Protein AF-A0A919J8F4-F1 (afdb_monomer_lite)

Sequence (110 aa):
MAINRVAQDLMGTQSFVDAEAVTRKRCVRTELDHERRKAETLAQKPYQTPTDDEIRTRITAHQTRARERGATLVSLRRLGEVVGLRTYEPAIIRTAIGNRGIHSVPLCRL

Foldseek 3Di:
DPDDVLVVLCVPDDDPVSNQVSCCVPVVDDVVVVVVVVVVVPVVDDDDDADLVLLLVQLVVVVVVCVVVVDFKDFLVVSCVSSPPPDSDSVSSCVNQPPQDDPVHRMGTD

Structure (mmCIF, N/CA/C/O backbone):
data_AF-A0A919J8F4-F1
#
_entry.id   AF-A0A919J8F4-F1
#
loop_
_atom_site.group_PDB
_atom_site.id
_atom_site.type_symbol
_atom_site.label_atom_id
_atom_site.label_alt_id
_atom_site.label_comp_id
_atom_site.label_asym_id
_atom_site.label_entity_id
_atom_site.label_seq_id
_atom_site.pdbx_PDB_ins_code
_atom_site.Cartn_x
_atom_site.Cartn_y
_atom_site.Cartn_z
_atom_site.occupancy
_atom_site.B_iso_or_equiv
_atom_site.auth_seq_id
_atom_site.auth_comp_id
_atom_site.auth_asym_id
_atom_site.auth_atom_id
_atom_site.pdbx_PDB_model_num
ATOM 1 N N . MET A 1 1 ? -18.550 -17.136 19.000 1.00 46.09 1 MET A N 1
ATOM 2 C CA . MET A 1 1 ? -17.827 -16.220 18.089 1.00 46.09 1 MET A CA 1
ATOM 3 C C . MET A 1 1 ? -17.052 -15.226 18.935 1.00 46.09 1 MET A C 1
ATOM 5 O O . MET A 1 1 ? -17.660 -14.598 19.791 1.00 46.09 1 MET A O 1
ATOM 9 N N . ALA A 1 2 ? -15.732 -15.122 18.772 1.00 60.38 2 ALA A N 1
ATOM 10 C CA . ALA A 1 2 ? -14.962 -14.096 19.471 1.00 60.38 2 ALA A CA 1
ATOM 11 C C . ALA A 1 2 ? -15.325 -12.730 18.872 1.00 60.38 2 ALA A C 1
ATOM 13 O O . ALA A 1 2 ? -15.030 -12.460 17.711 1.00 60.38 2 ALA A O 1
ATOM 14 N N . ILE A 1 3 ? -16.044 -11.910 19.635 1.00 68.25 3 ILE A N 1
ATOM 15 C CA . ILE A 1 3 ? -16.503 -10.602 19.169 1.00 68.25 3 ILE A CA 1
ATOM 16 C C . ILE A 1 3 ? -15.298 -9.659 19.070 1.00 68.25 3 ILE A C 1
ATOM 18 O O . ILE A 1 3 ? -14.456 -9.612 19.970 1.00 68.25 3 ILE A O 1
ATOM 22 N N . ASN A 1 4 ? -15.207 -8.911 17.968 1.00 86.25 4 ASN A N 1
ATOM 23 C CA . ASN A 1 4 ? -14.158 -7.921 17.751 1.00 86.25 4 ASN A CA 1
ATOM 24 C C . ASN A 1 4 ? -14.310 -6.769 18.763 1.00 86.25 4 ASN A C 1
ATOM 26 O O . ASN A 1 4 ? -15.123 -5.866 18.580 1.00 86.25 4 ASN A O 1
ATOM 30 N N . ARG A 1 5 ? -13.515 -6.811 19.838 1.00 86.50 5 ARG A N 1
ATOM 31 C CA . ARG A 1 5 ? -13.564 -5.831 20.936 1.00 86.50 5 ARG A CA 1
ATOM 32 C C . ARG A 1 5 ? -13.263 -4.401 20.489 1.00 86.50 5 ARG A C 1
ATOM 34 O O . ARG A 1 5 ? -13.829 -3.472 21.045 1.00 86.50 5 ARG A O 1
ATOM 41 N N . VAL A 1 6 ? -12.411 -4.223 19.478 1.00 89.12 6 VAL A N 1
ATOM 42 C CA . VAL A 1 6 ? -12.127 -2.891 18.919 1.00 89.12 6 VAL A CA 1
ATOM 43 C C . VAL A 1 6 ? -13.387 -2.323 18.279 1.00 89.12 6 VAL A C 1
ATOM 45 O O . VAL A 1 6 ? -13.747 -1.185 18.549 1.00 89.12 6 VAL A O 1
ATOM 48 N N . ALA A 1 7 ? -14.093 -3.133 17.487 1.00 90.06 7 ALA A N 1
ATOM 49 C CA . ALA A 1 7 ? -15.338 -2.708 16.855 1.00 90.06 7 ALA A CA 1
ATOM 50 C C . ALA A 1 7 ? -16.411 -2.330 17.888 1.00 90.06 7 ALA A C 1
ATOM 52 O O . ALA A 1 7 ? -17.116 -1.349 17.689 1.00 90.06 7 ALA A O 1
ATOM 53 N N . GLN A 1 8 ? -16.506 -3.062 19.003 1.00 90.88 8 GLN A N 1
ATOM 54 C CA . GLN A 1 8 ? -17.450 -2.735 20.075 1.00 90.88 8 GLN A CA 1
ATOM 55 C C . GLN A 1 8 ? -17.129 -1.400 20.747 1.00 90.88 8 GLN A C 1
ATOM 57 O O . GLN A 1 8 ? -18.014 -0.561 20.889 1.00 90.88 8 GLN A O 1
ATOM 62 N N . ASP A 1 9 ? -15.870 -1.194 21.130 1.00 91.19 9 ASP A N 1
ATOM 63 C CA . ASP A 1 9 ? -15.467 0.031 21.819 1.00 91.19 9 ASP A CA 1
ATOM 64 C C . ASP A 1 9 ? -15.591 1.265 20.907 1.00 91.19 9 ASP A C 1
ATOM 66 O O . ASP A 1 9 ? -15.880 2.360 21.386 1.00 91.19 9 ASP A O 1
ATOM 70 N N . LEU A 1 10 ? -15.421 1.094 19.590 1.00 92.19 10 LEU A N 1
ATOM 71 C CA . LEU A 1 10 ? -15.606 2.167 18.610 1.00 92.19 10 LEU A CA 1
ATOM 72 C C . LEU A 1 10 ? -17.054 2.674 18.538 1.00 92.19 10 LEU A C 1
ATOM 74 O O . LEU A 1 10 ? -17.249 3.860 18.276 1.00 92.19 10 LEU A O 1
ATOM 78 N N . MET A 1 11 ? -18.064 1.834 18.800 1.00 93.06 11 MET A N 1
ATOM 79 C CA . MET A 1 11 ? -19.479 2.242 18.711 1.00 93.06 11 MET A CA 1
ATOM 80 C C . MET A 1 11 ? -19.846 3.374 19.681 1.00 93.06 11 MET A C 1
ATOM 82 O O . MET A 1 11 ? -20.799 4.102 19.426 1.00 93.06 11 MET A O 1
ATOM 86 N N . GLY A 1 12 ? -19.110 3.526 20.787 1.00 89.12 12 GLY A N 1
ATOM 87 C CA . GLY A 1 12 ? -19.345 4.577 21.783 1.00 89.12 12 GLY A CA 1
ATOM 88 C C . GLY A 1 12 ? -18.622 5.897 21.504 1.00 89.12 12 GLY A C 1
ATOM 89 O O . GLY A 1 12 ? -18.731 6.826 22.299 1.00 89.12 12 GLY A O 1
ATOM 90 N N . THR A 1 13 ? -17.849 5.984 20.421 1.00 95.31 13 THR A N 1
ATOM 91 C CA . THR A 1 13 ? -17.024 7.161 20.123 1.00 95.31 13 THR A CA 1
ATOM 92 C C . THR A 1 13 ? -17.817 8.205 19.342 1.00 95.31 13 THR A C 1
ATOM 94 O O . THR A 1 13 ? -18.614 7.868 18.471 1.00 95.31 13 THR A O 1
ATOM 97 N N . GLN A 1 14 ? -17.618 9.485 19.666 1.00 95.19 14 GLN A N 1
ATOM 98 C CA . GLN A 1 14 ? -18.341 10.601 19.035 1.00 95.19 14 GLN A CA 1
ATOM 99 C C . GLN A 1 14 ? -17.432 11.484 18.175 1.00 95.19 14 GLN A C 1
ATOM 101 O O . GLN A 1 14 ? -17.895 12.405 17.506 1.00 95.19 14 GLN A O 1
ATOM 106 N N . SER A 1 15 ? -16.131 11.199 18.174 1.00 94.50 15 SER A N 1
ATOM 107 C CA . SER A 1 15 ? -15.138 11.942 17.416 1.00 94.50 15 SER A CA 1
ATOM 108 C C . SER A 1 15 ? -14.025 11.030 16.905 1.00 94.50 15 SER A C 1
ATOM 110 O O . SER A 1 15 ? -13.793 9.933 17.420 1.00 94.50 15 SER A O 1
ATOM 112 N N . PHE A 1 16 ? -13.283 11.514 15.907 1.00 90.69 16 PHE A N 1
ATOM 113 C CA . PHE A 1 16 ? -12.093 10.823 15.406 1.00 90.69 16 PHE A CA 1
ATOM 114 C C . PHE A 1 16 ? -10.999 10.673 16.470 1.00 90.69 16 PHE A C 1
ATOM 116 O O . PHE A 1 16 ? -10.283 9.674 16.459 1.00 90.69 16 PHE A O 1
ATOM 123 N N . VAL A 1 17 ? -10.881 11.632 17.394 1.00 93.31 17 VAL A N 1
ATOM 124 C CA . VAL A 1 17 ? -9.895 11.583 18.484 1.00 93.31 17 VAL A CA 1
ATOM 125 C C . VAL A 1 17 ? -10.226 10.443 19.447 1.00 93.31 17 VAL A C 1
ATOM 127 O O . VAL A 1 17 ? -9.342 9.658 19.794 1.00 93.31 17 VAL A O 1
ATOM 130 N N . ASP A 1 18 ? -11.502 10.291 19.808 1.00 94.50 18 ASP A N 1
ATOM 131 C CA . ASP A 1 18 ? -11.960 9.210 20.687 1.00 94.50 18 ASP A CA 1
ATOM 132 C C . ASP A 1 18 ? -11.774 7.840 20.024 1.00 94.50 18 ASP A C 1
ATOM 134 O O . ASP A 1 18 ? -11.250 6.907 20.638 1.00 94.50 18 ASP A O 1
ATOM 138 N N . ALA A 1 19 ? -12.140 7.735 18.742 1.00 93.69 19 ALA A N 1
ATOM 139 C CA . ALA A 1 19 ? -11.945 6.531 17.939 1.00 93.69 19 ALA A CA 1
ATOM 140 C C . ALA A 1 19 ? -10.466 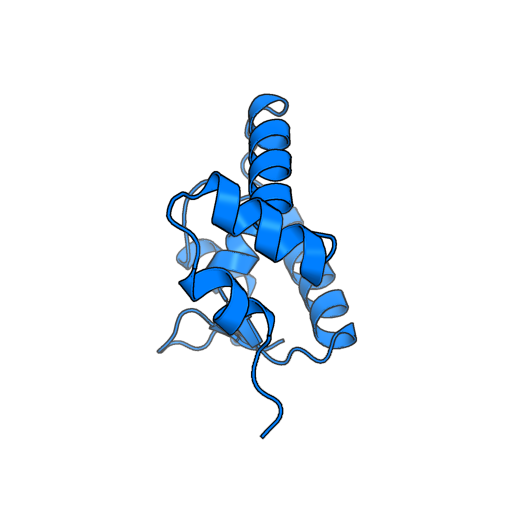6.128 17.848 1.00 93.69 19 ALA A C 1
ATOM 142 O O . ALA A 1 19 ? -10.122 4.948 18.001 1.00 93.69 19 ALA A O 1
ATOM 143 N N . GLU A 1 20 ? -9.568 7.096 17.648 1.00 93.62 20 GLU A N 1
ATOM 144 C CA . GLU A 1 20 ? -8.130 6.846 17.639 1.00 93.62 20 GLU A CA 1
ATOM 145 C C . GLU A 1 20 ? -7.630 6.383 19.014 1.00 93.62 20 GLU A C 1
ATOM 147 O O . GLU A 1 20 ? -6.902 5.390 19.092 1.00 93.62 20 GLU A O 1
ATOM 152 N N . ALA A 1 21 ? -8.029 7.054 20.099 1.00 93.31 21 ALA A N 1
ATOM 153 C CA . ALA A 1 21 ? -7.608 6.714 21.458 1.00 93.31 21 ALA A CA 1
ATOM 154 C C . ALA A 1 21 ? -8.037 5.291 21.854 1.00 93.31 21 ALA A C 1
ATOM 156 O O . ALA A 1 21 ? -7.229 4.519 22.382 1.00 93.31 21 ALA A O 1
ATOM 157 N N . VAL A 1 22 ? -9.277 4.911 21.534 1.00 93.75 22 VAL A N 1
ATOM 158 C CA . VAL A 1 22 ? -9.805 3.552 21.732 1.00 93.75 22 VAL A CA 1
ATOM 159 C C . VAL A 1 22 ? -9.007 2.528 20.927 1.00 93.75 22 VAL A C 1
ATOM 161 O O . VAL A 1 22 ? -8.542 1.526 21.482 1.00 93.75 22 VAL A O 1
ATOM 164 N N . THR A 1 23 ? -8.793 2.794 19.636 1.00 91.94 23 THR A N 1
ATOM 165 C CA . THR A 1 23 ? -8.031 1.898 18.755 1.00 91.94 23 THR A CA 1
ATOM 166 C C . THR A 1 23 ? -6.611 1.712 19.279 1.00 91.94 23 THR A C 1
ATOM 168 O O . THR A 1 23 ? -6.135 0.584 19.395 1.00 91.94 23 THR A O 1
ATOM 171 N N . ARG A 1 24 ? -5.948 2.797 19.688 1.00 93.38 24 ARG A N 1
ATOM 172 C CA . ARG A 1 24 ? -4.596 2.760 20.253 1.00 93.38 24 ARG A CA 1
ATOM 173 C C . ARG A 1 24 ? -4.539 1.967 21.553 1.00 93.38 24 ARG A C 1
ATOM 175 O O . ARG A 1 24 ? -3.637 1.153 21.715 1.00 93.38 24 ARG A O 1
ATOM 182 N N . LYS A 1 25 ? -5.499 2.152 22.462 1.00 92.12 25 LYS A N 1
ATOM 183 C CA . LYS A 1 25 ? -5.552 1.417 23.737 1.00 92.12 25 LYS A CA 1
ATOM 184 C C . LYS A 1 25 ? -5.631 -0.099 23.530 1.00 92.12 25 LYS A C 1
ATOM 186 O O . LYS A 1 25 ? -5.091 -0.851 24.336 1.00 92.12 25 LYS A O 1
ATOM 191 N N . ARG A 1 26 ? -6.301 -0.554 22.467 1.00 89.62 26 ARG A N 1
ATOM 192 C CA . ARG A 1 26 ? -6.475 -1.982 22.159 1.00 89.62 26 ARG A CA 1
ATOM 193 C C . ARG A 1 26 ? -5.370 -2.563 21.279 1.00 89.62 26 ARG A C 1
ATOM 195 O O . ARG A 1 26 ? -4.955 -3.692 21.515 1.00 89.62 26 ARG A O 1
ATOM 202 N N . CYS A 1 27 ? -4.913 -1.812 20.281 1.00 89.12 27 CYS A N 1
ATOM 203 C CA . CYS A 1 27 ? -4.003 -2.291 19.239 1.00 89.12 27 CYS A CA 1
ATOM 204 C C . CYS A 1 27 ? -2.560 -1.800 19.409 1.00 89.12 27 CYS A C 1
ATOM 206 O O . CYS A 1 27 ? -1.699 -2.176 18.616 1.00 89.12 27 CYS A O 1
ATOM 208 N N . VAL A 1 28 ? -2.282 -0.932 20.392 1.00 88.94 28 VAL A N 1
ATOM 209 C CA . VAL A 1 28 ? -1.000 -0.229 20.635 1.00 88.94 28 VAL A CA 1
ATOM 210 C C . VAL A 1 28 ? -0.619 0.773 19.530 1.00 88.94 28 VAL A C 1
ATOM 212 O O . VAL A 1 28 ? 0.043 1.778 19.791 1.00 88.94 28 VAL A O 1
ATOM 215 N N . ARG A 1 29 ? -1.080 0.551 18.298 1.00 86.69 29 ARG A N 1
ATOM 216 C CA . ARG A 1 29 ? -0.890 1.396 17.117 1.00 86.69 29 ARG A CA 1
ATOM 217 C C . ARG A 1 29 ? -2.202 1.609 16.378 1.00 86.69 29 ARG A C 1
ATOM 219 O O . ARG A 1 29 ? -3.143 0.832 16.531 1.00 86.69 29 ARG A O 1
ATOM 226 N N . THR A 1 30 ? -2.238 2.647 15.552 1.00 88.88 30 THR A N 1
ATOM 227 C CA . THR A 1 30 ? -3.371 2.950 14.671 1.00 88.88 30 THR A CA 1
ATOM 228 C C . THR A 1 30 ? -2.899 3.155 13.233 1.00 88.88 30 THR A C 1
ATOM 230 O O . THR A 1 30 ? -1.733 3.472 12.995 1.00 88.88 30 THR A O 1
ATOM 233 N N . GLU A 1 31 ? -3.803 3.023 12.261 1.00 85.88 31 GLU A N 1
ATOM 234 C CA . GLU A 1 31 ? -3.501 3.373 10.863 1.00 85.88 31 GLU A CA 1
ATOM 235 C C . GLU A 1 31 ? -3.121 4.856 10.713 1.00 85.88 31 GLU A C 1
ATOM 237 O O . GLU A 1 31 ? -2.298 5.209 9.871 1.00 85.88 31 GLU A O 1
ATOM 242 N N . LEU A 1 32 ? -3.610 5.732 11.599 1.00 89.19 32 LEU A N 1
ATOM 243 C CA . LEU A 1 32 ? -3.210 7.141 11.615 1.00 89.19 32 LEU A CA 1
ATOM 244 C C . LEU A 1 32 ? -1.722 7.324 11.949 1.00 89.19 32 LEU A C 1
ATOM 246 O O . LEU A 1 32 ? -1.104 8.257 11.446 1.00 89.19 32 LEU A O 1
ATOM 250 N N . ASP A 1 33 ? -1.098 6.415 12.710 1.00 90.19 33 ASP A N 1
ATOM 251 C CA . ASP A 1 33 ? 0.362 6.428 12.902 1.00 90.19 33 ASP A CA 1
ATOM 252 C C . ASP A 1 33 ? 1.116 6.149 11.599 1.00 90.19 33 ASP A C 1
ATOM 254 O O . ASP A 1 33 ? 2.245 6.609 11.408 1.00 90.19 33 ASP A O 1
ATOM 258 N N . HIS A 1 34 ? 0.541 5.330 10.716 1.00 85.25 34 HIS A N 1
ATOM 259 C CA . HIS A 1 34 ? 1.110 5.084 9.397 1.00 85.25 34 HIS A CA 1
ATOM 260 C C . HIS A 1 34 ? 0.961 6.320 8.512 1.00 85.25 34 HIS A C 1
ATOM 262 O O . HIS A 1 34 ? 1.958 6.787 7.960 1.00 85.25 34 HIS A O 1
ATOM 268 N N . GLU A 1 35 ? -0.246 6.882 8.438 1.00 88.62 35 GLU A N 1
ATOM 269 C CA . GLU A 1 35 ? -0.532 8.034 7.581 1.00 88.62 35 GLU A CA 1
ATOM 270 C C . GLU A 1 35 ? 0.211 9.303 8.029 1.00 88.62 35 GLU A C 1
ATOM 272 O O . GLU A 1 35 ? 0.744 10.016 7.180 1.00 88.62 35 GLU A O 1
ATOM 277 N N . ARG A 1 36 ? 0.365 9.554 9.340 1.00 92.12 36 ARG A N 1
ATOM 278 C CA . ARG A 1 36 ? 1.183 10.676 9.847 1.00 92.12 36 ARG A CA 1
ATOM 279 C C . ARG A 1 36 ? 2.654 10.534 9.463 1.00 92.12 36 ARG A C 1
ATOM 281 O O . ARG A 1 36 ? 3.212 11.443 8.856 1.00 92.12 36 ARG A O 1
ATOM 288 N N . ARG A 1 37 ? 3.267 9.368 9.709 1.00 89.19 37 ARG A N 1
ATOM 289 C CA . ARG A 1 37 ? 4.666 9.106 9.306 1.00 89.19 37 ARG A CA 1
ATOM 290 C C . ARG A 1 37 ? 4.863 9.217 7.795 1.00 89.19 37 ARG A C 1
ATOM 292 O O . ARG A 1 37 ? 5.896 9.699 7.329 1.00 89.19 37 ARG A O 1
ATOM 299 N N . LYS A 1 38 ? 3.878 8.766 7.015 1.00 83.81 38 LYS A N 1
ATOM 300 C CA . LYS A 1 38 ? 3.867 8.908 5.556 1.00 83.81 38 LYS A CA 1
ATOM 301 C C . LYS A 1 38 ? 3.832 10.383 5.153 1.00 83.81 38 LYS A C 1
ATOM 303 O O . LYS A 1 38 ? 4.643 10.782 4.323 1.00 83.81 38 LYS A O 1
ATOM 308 N N . ALA A 1 39 ? 2.963 11.188 5.762 1.00 87.94 39 ALA A N 1
ATOM 309 C CA . ALA A 1 39 ? 2.878 12.625 5.509 1.00 87.94 39 ALA A CA 1
ATOM 310 C C . ALA A 1 39 ? 4.185 13.359 5.861 1.00 87.94 39 ALA A C 1
ATOM 312 O O . ALA A 1 39 ? 4.694 14.116 5.038 1.00 87.94 39 ALA A O 1
ATOM 313 N N . GLU A 1 40 ? 4.779 13.073 7.023 1.00 89.75 40 GLU A N 1
ATOM 314 C CA . GLU A 1 40 ? 6.081 13.625 7.433 1.00 89.75 40 GLU A CA 1
ATOM 315 C C . GLU A 1 40 ? 7.184 13.285 6.423 1.00 89.75 40 GLU A C 1
ATOM 317 O O . GLU A 1 40 ? 7.930 14.159 5.981 1.00 89.75 40 GLU A O 1
ATOM 322 N N . THR A 1 41 ? 7.244 12.023 5.988 1.00 83.88 41 THR A N 1
ATOM 323 C CA . THR A 1 41 ? 8.220 11.571 4.985 1.00 83.88 41 THR A CA 1
ATOM 324 C C . THR A 1 41 ? 8.038 12.304 3.653 1.00 83.88 41 THR A C 1
ATOM 326 O O . THR A 1 41 ? 9.022 12.688 3.020 1.00 83.88 41 THR A O 1
ATOM 329 N N . LEU A 1 42 ? 6.789 12.508 3.220 1.00 82.75 42 LEU A N 1
ATOM 330 C CA . LEU A 1 42 ? 6.468 13.214 1.976 1.00 82.75 42 LEU A CA 1
ATOM 331 C C . LEU A 1 42 ? 6.788 14.712 2.040 1.00 82.75 42 LEU A C 1
ATOM 333 O O 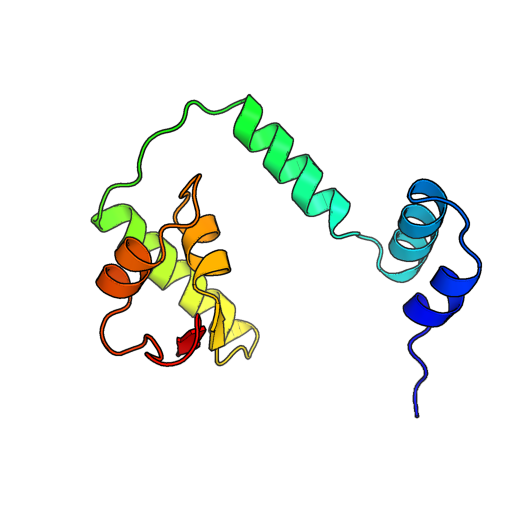. LEU A 1 42 ? 7.123 15.286 1.006 1.00 82.75 42 LEU A O 1
ATOM 337 N N . ALA A 1 43 ? 6.706 15.330 3.220 1.00 85.69 43 ALA A N 1
ATOM 338 C CA . ALA A 1 43 ? 7.062 16.733 3.415 1.00 85.69 43 ALA A CA 1
ATOM 339 C C . ALA A 1 43 ? 8.581 16.967 3.349 1.00 85.69 43 ALA A C 1
ATOM 341 O O . ALA A 1 43 ? 9.026 18.005 2.869 1.00 85.69 43 ALA A O 1
ATOM 342 N N . GLN A 1 44 ? 9.383 16.001 3.806 1.00 85.00 44 GLN A N 1
ATOM 343 C CA . GLN A 1 44 ? 10.840 16.144 3.911 1.00 85.00 44 GLN A CA 1
ATOM 344 C C . GLN A 1 44 ? 11.602 15.772 2.632 1.00 85.00 44 GLN A C 1
ATOM 346 O O . GLN A 1 44 ? 12.743 16.197 2.458 1.00 85.00 44 GLN A O 1
ATOM 351 N N . LYS A 1 45 ? 11.017 14.956 1.746 1.00 81.56 45 LYS A N 1
ATOM 352 C CA . LYS A 1 45 ? 11.711 14.433 0.560 1.00 81.56 45 LYS A CA 1
ATOM 353 C C . LYS A 1 45 ? 11.114 14.979 -0.739 1.00 81.56 45 LYS A C 1
ATOM 355 O O . LYS A 1 45 ? 9.944 14.702 -1.029 1.00 81.56 45 LYS A O 1
ATOM 360 N N . PRO A 1 46 ? 11.914 15.681 -1.569 1.00 84.75 46 PRO A N 1
ATOM 361 C CA . PRO A 1 46 ? 11.523 16.010 -2.931 1.00 84.75 46 PRO A CA 1
ATOM 362 C C . PRO A 1 46 ? 11.124 14.747 -3.686 1.00 84.75 46 PRO A C 1
ATOM 364 O O . PRO A 1 46 ? 11.740 13.690 -3.533 1.00 84.75 46 PRO A O 1
ATOM 367 N N . TYR A 1 47 ? 10.072 14.848 -4.493 1.00 87.69 47 TYR A N 1
ATOM 368 C CA . TYR A 1 47 ? 9.659 13.715 -5.300 1.00 87.69 47 TYR A CA 1
ATOM 369 C C . TYR A 1 47 ? 10.691 13.416 -6.370 1.00 87.69 47 TYR A C 1
ATOM 371 O O . TYR A 1 47 ? 11.074 14.306 -7.127 1.00 87.69 47 TYR A O 1
ATOM 379 N N . GLN A 1 48 ? 11.056 12.148 -6.476 1.00 89.06 48 GLN A N 1
ATOM 380 C CA . GLN A 1 48 ? 11.772 11.623 -7.620 1.00 89.06 48 GLN A CA 1
ATOM 381 C C . GLN A 1 48 ? 10.968 10.449 -8.150 1.00 89.06 48 GLN A C 1
ATOM 383 O O . GLN A 1 48 ? 10.648 9.518 -7.403 1.00 89.06 48 GLN A O 1
ATOM 388 N N . THR A 1 49 ? 10.598 10.527 -9.425 1.00 91.06 49 THR A N 1
ATOM 389 C CA . THR A 1 49 ? 9.946 9.415 -10.108 1.00 91.06 49 THR A CA 1
ATOM 390 C C . THR A 1 49 ? 10.891 8.215 -10.062 1.00 91.06 49 THR A C 1
ATOM 392 O O . THR A 1 49 ? 12.042 8.354 -10.479 1.00 91.06 49 THR A O 1
ATOM 395 N N . PRO A 1 50 ? 10.451 7.061 -9.532 1.00 94.19 50 PRO A N 1
ATOM 396 C CA . PRO A 1 50 ? 11.303 5.886 -9.457 1.00 94.19 50 PRO A CA 1
ATOM 397 C C . PRO A 1 50 ? 11.634 5.389 -10.865 1.00 94.19 50 PRO A C 1
ATOM 399 O O . PRO A 1 50 ? 10.780 5.398 -11.753 1.00 94.19 50 PRO A O 1
ATOM 402 N N . THR A 1 51 ? 12.862 4.925 -11.056 1.00 95.56 51 THR A N 1
ATOM 403 C CA . THR A 1 51 ? 13.267 4.247 -12.291 1.00 95.56 51 THR A CA 1
ATOM 404 C C . THR A 1 51 ? 12.615 2.867 -12.391 1.00 95.56 51 THR A C 1
ATOM 406 O O . THR A 1 51 ? 12.226 2.269 -11.384 1.00 95.56 51 THR A O 1
ATOM 409 N N . ASP A 1 52 ? 12.547 2.307 -13.598 1.00 93.94 52 ASP A N 1
ATOM 410 C CA . ASP A 1 52 ? 11.998 0.962 -13.806 1.00 93.94 52 ASP A CA 1
ATOM 411 C C . ASP A 1 52 ? 12.717 -0.111 -12.977 1.00 93.94 52 ASP A C 1
ATOM 413 O O . ASP A 1 52 ? 12.100 -1.074 -12.512 1.00 93.94 52 ASP A O 1
ATOM 417 N N . ASP A 1 53 ? 14.025 0.053 -12.770 1.00 95.62 53 ASP A N 1
ATOM 418 C CA . ASP A 1 53 ? 14.813 -0.879 -11.973 1.00 95.62 53 ASP A CA 1
ATOM 419 C C . ASP A 1 53 ? 14.490 -0.792 -10.480 1.00 95.62 53 ASP A C 1
ATOM 421 O O . ASP A 1 53 ? 14.272 -1.811 -9.815 1.00 95.62 53 ASP A O 1
ATOM 425 N N . GLU A 1 54 ? 14.331 0.426 -9.963 1.00 96.50 54 GLU A N 1
ATOM 426 C CA . GLU A 1 54 ? 13.873 0.642 -8.593 1.00 96.50 54 GLU A CA 1
ATOM 427 C C . GLU A 1 54 ? 12.461 0.095 -8.377 1.00 96.50 54 GLU A C 1
ATOM 429 O O . GLU A 1 54 ? 12.197 -0.518 -7.340 1.00 96.50 54 GLU A O 1
ATOM 434 N N . ILE A 1 55 ? 11.557 0.272 -9.347 1.00 96.88 55 ILE A N 1
ATOM 435 C CA . ILE A 1 55 ? 10.200 -0.287 -9.307 1.00 96.88 55 ILE A CA 1
ATOM 436 C C . ILE A 1 55 ? 10.274 -1.811 -9.159 1.00 96.88 55 ILE A C 1
ATOM 438 O O . ILE A 1 55 ? 9.694 -2.367 -8.220 1.00 96.88 55 ILE A O 1
ATOM 442 N N . ARG A 1 56 ? 11.018 -2.499 -10.036 1.00 95.44 56 ARG A N 1
ATOM 443 C CA . ARG A 1 56 ? 11.163 -3.966 -9.992 1.00 95.44 56 ARG A CA 1
ATOM 444 C C . ARG A 1 56 ? 11.794 -4.448 -8.687 1.00 95.44 56 ARG A C 1
ATOM 446 O O . ARG A 1 56 ? 11.288 -5.396 -8.076 1.00 95.44 56 ARG A O 1
ATOM 453 N N . THR A 1 57 ? 12.853 -3.782 -8.235 1.00 97.00 57 THR A N 1
ATOM 454 C CA . THR A 1 57 ? 13.572 -4.127 -7.001 1.00 97.00 57 THR A CA 1
ATOM 455 C C . THR A 1 57 ? 12.673 -3.980 -5.774 1.00 97.00 57 THR A C 1
ATOM 457 O O . THR A 1 57 ? 12.561 -4.901 -4.958 1.00 97.00 57 THR A O 1
ATOM 460 N N . ARG A 1 58 ? 11.953 -2.856 -5.659 1.00 97.69 58 ARG A N 1
ATOM 461 C CA . ARG A 1 58 ? 11.043 -2.583 -4.534 1.00 97.69 58 ARG A CA 1
ATOM 462 C C . ARG A 1 58 ? 9.844 -3.535 -4.523 1.00 97.69 58 ARG A C 1
ATOM 464 O O . ARG A 1 58 ? 9.475 -4.010 -3.446 1.00 97.69 58 ARG A O 1
ATOM 471 N N . ILE A 1 59 ? 9.271 -3.861 -5.689 1.00 96.88 59 ILE A N 1
ATOM 472 C CA . ILE A 1 59 ? 8.195 -4.864 -5.805 1.00 96.88 59 ILE A CA 1
ATOM 473 C C . ILE A 1 59 ? 8.689 -6.219 -5.311 1.00 96.88 59 ILE A C 1
ATOM 475 O O . ILE A 1 59 ? 8.062 -6.795 -4.424 1.00 96.88 59 ILE A O 1
ATOM 479 N N . THR A 1 60 ? 9.822 -6.703 -5.819 1.00 95.88 60 THR A N 1
ATOM 480 C CA . THR A 1 60 ? 10.371 -8.014 -5.441 1.00 95.88 60 THR A CA 1
ATOM 481 C C . THR A 1 60 ? 10.611 -8.101 -3.935 1.00 95.88 60 THR A C 1
ATOM 483 O O . THR A 1 60 ? 10.097 -9.009 -3.279 1.00 95.88 60 THR A O 1
ATOM 486 N N . ALA A 1 61 ? 11.285 -7.103 -3.353 1.00 97.31 61 ALA A N 1
ATOM 487 C CA . ALA A 1 61 ? 11.539 -7.049 -1.915 1.00 97.31 61 ALA A CA 1
ATOM 488 C C . ALA A 1 61 ? 10.244 -7.019 -1.085 1.00 97.31 61 ALA A C 1
ATOM 490 O O . ALA A 1 61 ? 10.149 -7.638 -0.023 1.00 97.31 61 ALA A O 1
ATOM 491 N N . HIS A 1 62 ? 9.220 -6.299 -1.548 1.00 96.81 62 HIS A N 1
ATOM 492 C CA . HIS A 1 62 ? 7.930 -6.282 -0.872 1.00 96.81 62 HIS A CA 1
ATOM 493 C C . HIS A 1 62 ? 7.212 -7.628 -0.947 1.00 96.81 62 HIS A C 1
ATOM 495 O O . HIS A 1 62 ? 6.677 -8.072 0.067 1.00 96.81 62 HIS A O 1
ATOM 501 N N . GLN A 1 63 ? 7.210 -8.274 -2.113 1.00 95.31 63 GLN A N 1
ATOM 502 C CA . GLN A 1 63 ? 6.550 -9.559 -2.312 1.00 95.31 63 GLN A CA 1
ATOM 503 C C . GLN A 1 63 ? 7.183 -10.655 -1.457 1.00 95.31 63 GLN A C 1
ATOM 505 O O . GLN A 1 63 ? 6.445 -11.402 -0.824 1.00 95.31 63 GLN A O 1
ATOM 510 N N . THR A 1 64 ? 8.516 -10.708 -1.356 1.00 96.38 64 THR A N 1
ATOM 511 C CA . THR A 1 64 ? 9.216 -11.631 -0.443 1.00 96.38 64 THR A CA 1
ATOM 512 C C . THR A 1 64 ? 8.710 -11.471 0.988 1.00 96.38 64 THR A C 1
ATOM 514 O O . THR A 1 64 ? 8.159 -12.412 1.554 1.00 96.38 64 THR A O 1
ATOM 517 N N . ARG A 1 65 ? 8.735 -10.242 1.520 1.00 96.88 65 ARG A N 1
ATOM 518 C CA . ARG A 1 65 ? 8.228 -9.959 2.873 1.00 96.88 65 ARG A CA 1
ATOM 519 C C . ARG A 1 65 ? 6.736 -10.245 3.036 1.00 96.88 65 ARG A C 1
ATOM 521 O O . ARG A 1 65 ? 6.276 -10.527 4.136 1.00 96.88 65 ARG A O 1
ATOM 528 N N . ALA A 1 66 ? 5.939 -10.066 1.986 1.00 95.69 66 ALA A N 1
ATOM 529 C CA . ALA A 1 66 ? 4.508 -10.344 2.034 1.00 95.69 66 ALA A CA 1
ATOM 530 C C . ALA A 1 66 ? 4.233 -11.852 2.105 1.00 95.69 66 ALA A C 1
ATOM 532 O O . ALA A 1 66 ? 3.412 -12.265 2.922 1.00 95.69 66 ALA A O 1
ATOM 533 N N . ARG A 1 6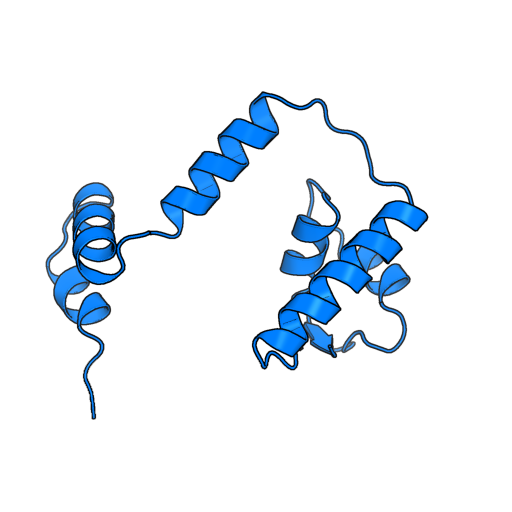7 ? 4.972 -12.663 1.336 1.00 96.12 67 ARG A N 1
ATOM 534 C CA . ARG A 1 67 ? 4.904 -14.130 1.408 1.00 96.12 67 ARG A CA 1
ATOM 535 C C . ARG A 1 67 ? 5.353 -14.659 2.766 1.00 96.12 67 ARG A C 1
ATOM 537 O O . ARG A 1 67 ? 4.685 -15.525 3.313 1.00 96.12 67 ARG A O 1
ATOM 544 N N . GLU A 1 68 ? 6.402 -14.084 3.356 1.00 96.94 68 GLU A N 1
ATOM 545 C CA . GLU A 1 68 ? 6.844 -14.416 4.724 1.00 96.94 68 GLU A CA 1
ATOM 546 C C . GLU A 1 68 ? 5.746 -14.187 5.777 1.00 96.94 68 GLU A C 1
ATOM 548 O O . GLU A 1 68 ? 5.698 -14.881 6.787 1.00 96.94 68 GLU A O 1
ATOM 553 N N . ARG A 1 69 ? 4.824 -13.245 5.532 1.00 94.50 69 ARG A N 1
ATOM 554 C CA . ARG A 1 69 ? 3.642 -13.002 6.381 1.00 94.50 69 ARG A CA 1
ATOM 555 C C . ARG A 1 69 ? 2.422 -13.855 6.004 1.00 94.50 69 ARG A C 1
ATOM 557 O O . ARG A 1 69 ? 1.338 -13.609 6.524 1.00 94.50 69 ARG A O 1
ATOM 564 N N . GLY A 1 70 ? 2.565 -14.810 5.085 1.00 96.38 70 GLY A N 1
ATOM 565 C CA . GLY A 1 70 ? 1.484 -15.685 4.621 1.00 96.38 70 GLY A CA 1
ATOM 566 C C . GLY A 1 70 ? 0.502 -15.034 3.643 1.00 96.38 70 GLY A C 1
ATOM 567 O O . GLY A 1 70 ? -0.554 -15.602 3.369 1.00 96.38 70 GLY A O 1
ATOM 568 N N . ALA A 1 71 ? 0.809 -13.850 3.105 1.00 95.56 71 ALA A N 1
ATOM 569 C CA . ALA A 1 71 ? -0.044 -13.236 2.094 1.00 95.56 71 ALA A CA 1
ATOM 570 C C . ALA A 1 71 ? 0.104 -13.960 0.746 1.00 95.56 71 ALA A C 1
ATOM 572 O O . ALA A 1 71 ? 1.209 -14.303 0.329 1.00 95.56 71 ALA A O 1
ATOM 573 N N . THR A 1 72 ? -1.010 -14.112 0.027 1.00 96.62 72 THR A N 1
ATOM 574 C CA . THR A 1 72 ? -1.061 -14.702 -1.327 1.00 96.62 72 THR A CA 1
ATOM 575 C C . THR A 1 72 ? -1.386 -13.678 -2.417 1.00 96.62 72 THR A C 1
ATOM 577 O O . THR A 1 72 ? -1.151 -13.917 -3.603 1.00 96.62 72 THR A O 1
ATOM 580 N N . LEU A 1 73 ? -1.912 -12.515 -2.023 1.00 96.94 73 LEU A N 1
ATOM 581 C CA . LEU A 1 73 ? -2.335 -11.433 -2.906 1.00 96.94 73 LEU A CA 1
ATOM 582 C C . LEU A 1 73 ? -1.854 -10.084 -2.368 1.00 96.94 73 LEU A C 1
ATOM 584 O O . LEU A 1 73 ? -1.759 -9.871 -1.159 1.00 96.94 73 LEU A O 1
ATOM 588 N N . VAL A 1 74 ? -1.608 -9.147 -3.278 1.00 96.69 74 VAL A N 1
ATOM 589 C CA . VAL A 1 74 ? -1.320 -7.742 -2.967 1.00 96.69 74 VAL A CA 1
ATOM 590 C C . VAL A 1 74 ? -2.080 -6.828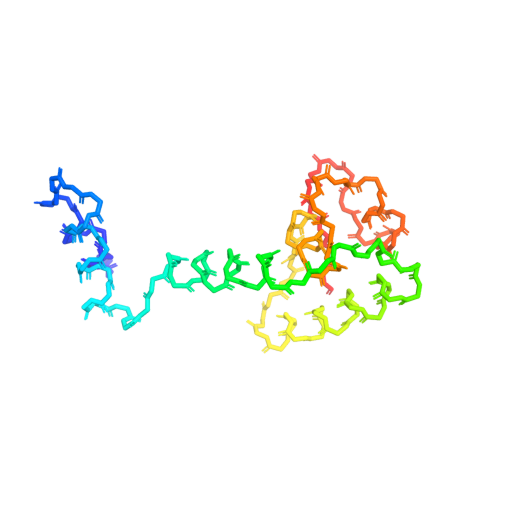 -3.923 1.00 96.69 74 VAL A C 1
ATOM 592 O O . VAL A 1 74 ? -2.240 -7.145 -5.100 1.00 96.69 74 VAL A O 1
ATOM 595 N N . SER A 1 75 ? -2.566 -5.689 -3.434 1.00 96.88 75 SER A N 1
ATOM 596 C CA . SER A 1 75 ? -3.271 -4.722 -4.280 1.00 96.88 75 SER A CA 1
ATOM 597 C C . SER A 1 75 ? -2.309 -3.875 -5.114 1.00 96.88 75 SER A C 1
ATOM 599 O O . SER A 1 75 ? -1.202 -3.553 -4.676 1.00 96.88 75 SER A O 1
ATOM 601 N N . LEU A 1 76 ? -2.745 -3.448 -6.305 1.00 96.75 76 LEU A N 1
ATOM 602 C CA . LEU A 1 76 ? -1.947 -2.546 -7.148 1.00 96.75 76 LEU A CA 1
ATOM 603 C C . LEU A 1 76 ? -1.704 -1.202 -6.463 1.00 96.75 76 LEU A C 1
ATOM 605 O O . LEU A 1 76 ? -0.624 -0.637 -6.599 1.00 96.75 76 LEU A O 1
ATOM 609 N N . ARG A 1 77 ? -2.675 -0.718 -5.676 1.00 95.44 77 ARG A N 1
ATOM 610 C CA . ARG A 1 77 ? -2.498 0.493 -4.867 1.00 95.44 77 ARG A CA 1
ATOM 611 C C . ARG A 1 77 ? -1.349 0.329 -3.878 1.00 95.44 77 ARG A C 1
ATOM 613 O O . ARG A 1 77 ? -0.496 1.206 -3.808 1.00 95.44 77 ARG A O 1
ATOM 620 N N . ARG A 1 78 ? -1.278 -0.807 -3.174 1.00 95.31 78 ARG A N 1
ATOM 621 C CA . ARG A 1 78 ? -0.180 -1.064 -2.237 1.00 95.31 78 ARG A CA 1
ATOM 622 C C . ARG A 1 78 ? 1.167 -1.158 -2.949 1.00 95.31 78 ARG A C 1
ATOM 624 O O . ARG A 1 78 ? 2.151 -0.635 -2.440 1.00 95.31 78 ARG A O 1
ATOM 631 N N . LEU A 1 79 ? 1.220 -1.781 -4.125 1.00 96.69 79 LEU A N 1
ATOM 632 C CA . LEU A 1 79 ? 2.442 -1.809 -4.933 1.00 96.69 79 LEU A CA 1
ATOM 633 C C . LEU A 1 79 ? 2.854 -0.408 -5.414 1.00 96.69 79 LEU A C 1
ATOM 635 O O . LEU A 1 79 ? 4.037 -0.090 -5.365 1.00 96.69 79 LEU A O 1
ATOM 639 N N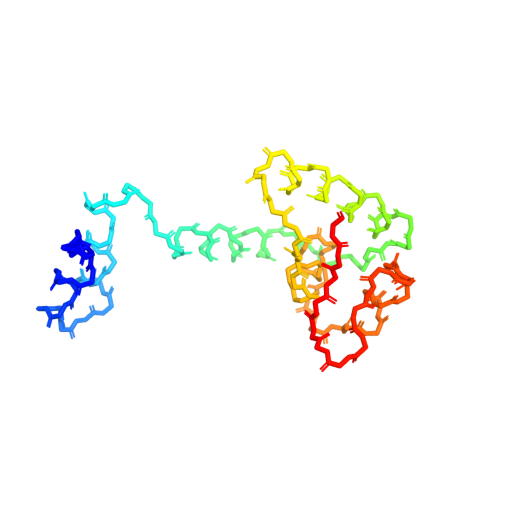 . GLY A 1 80 ? 1.901 0.448 -5.793 1.00 96.12 80 GLY A N 1
ATOM 640 C CA . GLY A 1 80 ? 2.161 1.854 -6.123 1.00 96.12 80 GLY A CA 1
ATOM 641 C C . GLY A 1 80 ? 2.825 2.617 -4.980 1.00 96.12 80 GLY A C 1
ATOM 642 O O . GLY A 1 80 ? 3.844 3.273 -5.183 1.00 96.12 80 GLY A O 1
ATOM 643 N N . GLU A 1 81 ? 2.320 2.450 -3.758 1.00 93.19 81 GLU A N 1
ATOM 644 C CA . GLU A 1 81 ? 2.931 3.040 -2.560 1.00 93.19 81 GLU A CA 1
ATOM 645 C C . GLU A 1 81 ? 4.340 2.500 -2.300 1.00 93.19 81 GLU A C 1
ATOM 647 O O . GLU A 1 81 ? 5.252 3.261 -1.987 1.00 93.19 81 GLU A O 1
ATOM 652 N N . VAL A 1 82 ? 4.530 1.186 -2.447 1.00 95.12 82 VAL A N 1
ATOM 653 C CA . VAL A 1 82 ? 5.814 0.505 -2.220 1.00 95.12 82 VAL A CA 1
ATOM 654 C C . VAL A 1 82 ? 6.901 1.015 -3.154 1.00 95.12 82 VAL A C 1
ATOM 656 O O . VAL A 1 82 ? 8.045 1.176 -2.727 1.00 95.12 82 VAL A O 1
ATOM 659 N N . VAL A 1 83 ? 6.567 1.245 -4.423 1.00 95.62 83 VAL A N 1
ATOM 660 C CA . VAL A 1 83 ? 7.550 1.736 -5.392 1.00 95.62 83 VAL A CA 1
ATOM 661 C C . VAL A 1 83 ? 7.699 3.254 -5.350 1.00 95.62 83 VAL A C 1
ATOM 663 O O . VAL A 1 83 ? 8.647 3.773 -5.929 1.00 95.62 83 VAL A O 1
ATOM 666 N N . GLY A 1 84 ? 6.843 3.951 -4.599 1.00 92.81 84 GLY A N 1
ATOM 667 C CA . GLY A 1 84 ? 6.929 5.390 -4.371 1.00 92.81 84 GLY A CA 1
ATOM 668 C C . GLY A 1 84 ? 6.191 6.231 -5.409 1.00 92.81 84 GLY A C 1
ATOM 669 O O . GLY A 1 84 ? 6.579 7.370 -5.637 1.00 92.81 84 GLY A O 1
ATOM 670 N N . LEU A 1 85 ? 5.145 5.711 -6.055 1.00 92.88 85 LEU A N 1
ATOM 671 C CA . LEU A 1 85 ? 4.290 6.519 -6.932 1.00 92.88 85 LEU A CA 1
ATOM 672 C C . LEU A 1 85 ? 3.428 7.467 -6.093 1.00 92.88 85 LEU A C 1
ATOM 674 O O . LEU A 1 85 ? 2.846 7.063 -5.084 1.00 92.88 85 LEU A O 1
ATOM 678 N N . ARG A 1 86 ? 3.340 8.735 -6.511 1.00 87.12 86 ARG A N 1
ATOM 679 C CA . ARG A 1 86 ? 2.491 9.737 -5.842 1.00 87.12 86 ARG A CA 1
ATOM 680 C C . ARG A 1 86 ? 1.021 9.611 -6.220 1.00 87.12 86 ARG A C 1
ATOM 682 O O . ARG A 1 86 ? 0.152 9.843 -5.383 1.00 87.12 86 ARG A O 1
ATOM 689 N N . THR A 1 87 ? 0.752 9.242 -7.464 1.00 89.44 87 THR A N 1
ATOM 690 C CA . THR A 1 87 ? -0.590 9.022 -7.998 1.00 89.44 87 THR A CA 1
ATOM 691 C C . THR A 1 87 ? -0.860 7.534 -8.165 1.00 89.44 87 THR A C 1
ATOM 693 O O . THR A 1 87 ? 0.043 6.692 -8.168 1.00 89.44 87 THR A O 1
ATOM 696 N N . TYR A 1 88 ? -2.141 7.186 -8.255 1.00 91.94 88 TYR A N 1
ATOM 697 C CA . TYR A 1 88 ? -2.535 5.820 -8.553 1.00 91.94 88 TYR A CA 1
ATOM 698 C C . TYR A 1 88 ? -2.358 5.549 -10.053 1.00 91.94 88 TYR A C 1
ATOM 700 O O . TYR A 1 88 ? -3.262 5.818 -10.835 1.00 91.94 88 TYR A O 1
ATOM 708 N N . GLU A 1 89 ? -1.201 4.993 -10.423 1.00 93.81 89 GLU A N 1
ATOM 709 C CA . GLU A 1 89 ? -0.845 4.631 -11.805 1.00 93.81 89 GLU A CA 1
ATOM 710 C C . GLU A 1 89 ? -0.828 3.099 -11.985 1.00 93.81 89 GLU A C 1
ATOM 712 O O . GLU A 1 89 ? 0.236 2.467 -12.013 1.00 93.81 89 GLU A O 1
ATOM 717 N N . PRO A 1 90 ? -1.995 2.434 -12.079 1.00 93.06 90 PRO A N 1
ATOM 718 C CA . PRO A 1 90 ? -2.054 0.977 -12.163 1.00 93.06 90 PRO A CA 1
ATOM 719 C C . PRO A 1 90 ? -1.384 0.424 -13.425 1.00 93.06 90 PRO A C 1
ATOM 721 O O . PRO A 1 90 ? -0.941 -0.721 -13.400 1.00 93.06 90 PRO A O 1
ATOM 724 N N . ALA A 1 91 ? -1.285 1.206 -14.505 1.00 94.81 91 ALA A N 1
ATOM 725 C CA . ALA A 1 91 ? -0.608 0.798 -15.734 1.00 94.81 91 ALA A CA 1
ATOM 726 C C . ALA A 1 91 ? 0.886 0.518 -15.496 1.00 94.81 91 ALA A C 1
ATOM 728 O O . ALA A 1 91 ? 1.361 -0.556 -15.855 1.00 94.81 91 ALA A O 1
ATOM 729 N N . ILE A 1 92 ? 1.590 1.417 -14.796 1.00 95.06 92 ILE A N 1
ATOM 73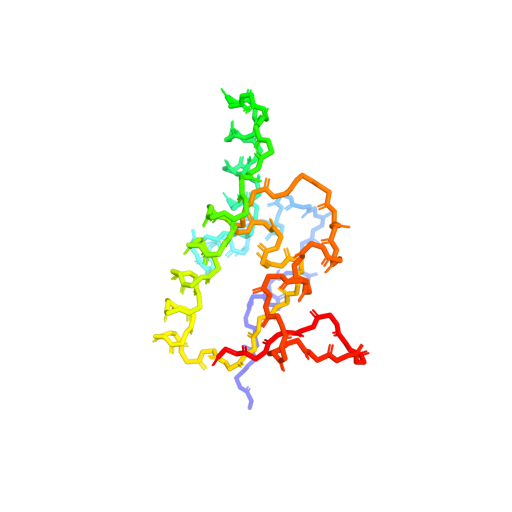0 C CA . ILE A 1 92 ? 3.010 1.251 -14.439 1.00 95.06 92 ILE A CA 1
ATOM 731 C C . ILE A 1 92 ? 3.208 -0.037 -13.633 1.00 95.06 92 ILE A C 1
ATOM 733 O O . ILE A 1 92 ? 4.083 -0.852 -13.929 1.00 95.06 92 ILE A O 1
ATOM 737 N N . ILE A 1 93 ? 2.347 -0.263 -12.637 1.00 96.62 93 ILE A N 1
ATOM 738 C CA . ILE A 1 93 ? 2.423 -1.467 -11.807 1.00 96.62 93 ILE A CA 1
ATOM 739 C C . ILE A 1 93 ? 2.116 -2.723 -12.621 1.00 96.62 93 ILE A C 1
ATOM 741 O O . ILE A 1 93 ? 2.818 -3.718 -12.458 1.00 96.62 93 ILE A O 1
ATOM 745 N N . ARG A 1 94 ? 1.111 -2.697 -13.506 1.00 95.31 94 ARG A N 1
ATOM 746 C CA . ARG A 1 94 ? 0.768 -3.834 -14.379 1.00 95.31 94 ARG A CA 1
ATOM 747 C C . ARG A 1 94 ? 1.935 -4.217 -15.285 1.00 95.31 94 ARG A C 1
ATOM 749 O O . ARG A 1 94 ? 2.246 -5.403 -15.368 1.00 95.31 94 ARG A O 1
ATOM 756 N N . THR A 1 95 ? 2.620 -3.237 -15.867 1.00 94.88 95 THR A N 1
ATOM 757 C CA . THR A 1 95 ? 3.844 -3.468 -16.644 1.00 94.88 95 THR A CA 1
ATOM 758 C C . THR A 1 95 ? 4.919 -4.146 -15.795 1.00 94.88 95 THR A C 1
ATOM 760 O O . THR A 1 95 ? 5.504 -5.138 -16.219 1.00 94.88 95 THR A O 1
ATOM 763 N N . ALA A 1 96 ? 5.133 -3.683 -14.561 1.00 94.75 96 ALA A N 1
ATOM 764 C CA . ALA A 1 96 ? 6.171 -4.229 -13.687 1.00 94.75 96 ALA A CA 1
ATOM 765 C C . ALA A 1 96 ? 5.869 -5.642 -13.141 1.00 94.75 96 ALA A C 1
ATOM 767 O O . ALA A 1 96 ? 6.787 -6.433 -12.918 1.00 94.75 96 ALA A O 1
ATOM 768 N N . ILE A 1 97 ? 4.599 -5.983 -12.893 1.00 94.31 97 ILE A N 1
ATOM 769 C CA . ILE A 1 97 ? 4.216 -7.305 -12.359 1.00 94.31 97 ILE A CA 1
ATOM 770 C C . ILE A 1 97 ? 3.993 -8.362 -13.448 1.00 94.31 97 ILE A C 1
ATOM 772 O O . ILE A 1 97 ? 4.065 -9.557 -13.136 1.00 94.31 97 ILE A O 1
ATOM 776 N N . GLY A 1 98 ? 3.724 -7.943 -14.690 1.00 92.31 98 GLY A N 1
ATOM 777 C CA . GLY A 1 98 ? 3.440 -8.820 -15.825 1.00 92.31 98 GLY A CA 1
ATOM 778 C C . GLY A 1 98 ? 2.258 -9.759 -15.562 1.00 92.31 98 GLY A C 1
ATOM 779 O O . GLY A 1 98 ? 1.244 -9.368 -14.980 1.00 92.31 98 GLY A O 1
ATOM 780 N N . ASN A 1 99 ? 2.424 -11.035 -15.916 1.00 91.44 99 ASN A N 1
ATOM 781 C CA . ASN A 1 99 ? 1.386 -12.078 -15.830 1.00 91.44 99 ASN A CA 1
ATOM 782 C C . ASN A 1 99 ? 0.914 -12.411 -14.401 1.00 91.44 99 ASN A C 1
ATOM 784 O O . ASN A 1 99 ? -0.001 -13.210 -14.213 1.00 91.44 99 ASN A O 1
ATOM 788 N N . ARG A 1 100 ? 1.534 -11.820 -13.374 1.00 92.38 100 ARG A N 1
ATOM 789 C CA . ARG A 1 100 ? 1.095 -11.960 -11.977 1.00 92.38 100 ARG A CA 1
ATOM 790 C C . ARG A 1 100 ? -0.094 -11.062 -11.647 1.00 92.38 100 ARG A C 1
ATOM 792 O O . ARG A 1 100 ? -0.776 -11.298 -10.648 1.00 92.38 100 ARG A O 1
ATOM 799 N N . GLY A 1 101 ? -0.347 -10.041 -12.465 1.00 93.31 101 GLY A N 1
ATOM 800 C CA . GLY A 1 101 ? -1.534 -9.206 -12.352 1.00 93.31 101 GLY A CA 1
ATOM 801 C C . GLY A 1 101 ? -2.798 -9.987 -12.692 1.00 93.31 101 GLY A C 1
ATOM 802 O O . GLY A 1 101 ? -2.849 -10.718 -13.674 1.00 93.31 101 GLY A O 1
ATOM 803 N N . ILE A 1 102 ? -3.847 -9.801 -11.898 1.00 93.62 102 ILE A N 1
ATOM 804 C CA . ILE A 1 102 ? -5.179 -10.300 -12.235 1.00 93.62 102 ILE A CA 1
ATOM 805 C C . ILE A 1 102 ? -5.854 -9.221 -13.091 1.00 93.62 102 ILE A C 1
ATOM 807 O O . ILE A 1 102 ? -5.871 -8.044 -12.726 1.00 93.62 102 ILE A O 1
ATOM 811 N N . HIS A 1 103 ? -6.353 -9.579 -14.274 1.00 85.75 103 HIS A N 1
ATOM 812 C CA . HIS A 1 103 ? -6.870 -8.584 -15.223 1.00 85.75 103 HIS A CA 1
ATOM 813 C C . HIS A 1 103 ? -8.194 -7.955 -14.770 1.00 85.75 103 HIS A C 1
ATOM 815 O O . HIS A 1 103 ? -8.381 -6.754 -14.935 1.00 85.75 103 HIS A O 1
ATOM 821 N N . SER A 1 104 ? -9.074 -8.737 -14.143 1.00 90.62 104 SER A N 1
ATOM 822 C CA . SER A 1 104 ? -10.416 -8.302 -13.731 1.00 90.62 104 SER A CA 1
ATOM 823 C C . SER A 1 104 ? -10.455 -7.476 -12.443 1.00 90.62 104 SER A C 1
ATOM 825 O O . SER A 1 104 ? -11.470 -6.853 -12.152 1.00 90.62 104 SER A O 1
ATOM 827 N N . VAL A 1 105 ? -9.376 -7.463 -11.655 1.00 94.50 105 VAL A N 1
ATOM 828 C CA . VAL A 1 105 ? -9.333 -6.799 -10.342 1.00 94.50 105 VAL A CA 1
ATOM 829 C C . VAL A 1 105 ? -7.986 -6.105 -10.113 1.00 94.50 105 VAL A C 1
ATOM 831 O O . VAL A 1 105 ? -6.983 -6.484 -10.718 1.00 94.50 105 VAL A O 1
ATOM 834 N N . PRO A 1 106 ? -7.899 -5.085 -9.241 1.00 95.50 106 PRO A N 1
ATOM 835 C CA . PRO A 1 106 ? -6.645 -4.394 -8.942 1.00 95.50 106 PRO A CA 1
ATOM 836 C C . PRO A 1 106 ? -5.779 -5.190 -7.947 1.00 95.50 106 PRO A C 1
ATOM 838 O O . PRO A 1 106 ? -5.329 -4.652 -6.931 1.00 95.50 106 PRO A O 1
ATOM 841 N N . LEU A 1 107 ? -5.524 -6.466 -8.248 1.00 96.31 107 LEU A N 1
ATOM 842 C CA . LEU A 1 107 ? -4.731 -7.386 -7.433 1.00 96.31 107 LEU A CA 1
ATOM 843 C C . LEU A 1 107 ? -3.616 -8.050 -8.251 1.00 96.31 107 LEU A C 1
ATOM 845 O O . LEU A 1 107 ? -3.710 -8.224 -9.467 1.00 96.31 107 LEU A O 1
ATOM 849 N N . CYS A 1 108 ? -2.566 -8.448 -7.547 1.00 95.25 108 CYS A N 1
ATOM 850 C CA . CYS A 1 108 ? -1.415 -9.183 -8.042 1.00 95.25 108 CYS A CA 1
ATOM 851 C C . CYS A 1 108 ? -1.203 -10.413 -7.156 1.00 95.25 108 CYS A C 1
ATOM 853 O O . CYS A 1 108 ? -1.305 -10.316 -5.929 1.00 95.25 108 CYS A O 1
ATOM 855 N N . ARG A 1 109 ? -0.909 -11.560 -7.770 1.00 95.19 109 ARG A N 1
ATOM 856 C CA . ARG A 1 109 ? -0.477 -12.758 -7.046 1.00 95.19 109 ARG A CA 1
ATOM 857 C C . ARG A 1 109 ? 0.949 -12.570 -6.546 1.00 95.19 109 ARG A C 1
ATOM 859 O O . ARG A 1 109 ? 1.788 -12.009 -7.254 1.00 95.19 109 ARG A O 1
ATOM 866 N N . LEU A 1 110 ? 1.187 -13.015 -5.315 1.00 92.25 110 LEU A N 1
ATOM 867 C CA . LEU A 1 110 ? 2.511 -13.012 -4.710 1.00 92.25 110 LEU A CA 1
ATOM 868 C C . LEU A 1 110 ? 3.300 -14.205 -5.223 1.00 92.25 110 LEU A C 1
ATOM 870 O O . LEU A 1 110 ? 3.214 -15.305 -4.654 1.00 92.25 110 LEU A O 1
#

Radius of gyration: 17.43 Å; chains: 1; bounding box: 34×33×40 Å

Secondary structure (DSSP, 8-state):
----HHHHHHTT--SHHHHHHHHHHHHSS-HHHHHHHHHHHHHHS---PPPHHHHHHHHHHHHHHHHHTT--EEEHHHHHHHHT-SS--HHHHHHHHGGGB-SSSSEEE-

pLDDT: mean 91.59, std 6.93, range [46.09, 97.69]

Organism: NCBI:txid113564